Protein AF-A0A0B6YJA0-F1 (afdb_monomer_lite)

Organism: NCBI:txid1028688

Foldseek 3Di:
DDQLQVVLVVVQCVQQDPDPDPAGHAAEDAPVCQVVVVVVQVVSVVVNPDPDDRRHPHYYYPLVVVQVVVCVVPPDPDRDDSVVSVVVVPPCPCLPPQPPADPVCNVVVHSPGPD

Sequence (115 aa):
DDNFLDLLKRIEKFVGGDSQAVEMSPIFCMREQRKCVESCLDHIHYRSHIRSSNKFTKVYTLEDLVVSLIMQSGKTDQKPPERQVRDSLLRNQWDYVSSLGCSFHDEMDCSCCSL

Secondary structure (DSSP, 8-state):
---HHHHHHHHHHHHHTT---SSPPPEEE-TTTHHHHHHHHHHHHHHTT-SSPPS---EEEHHHHHHHHHHHTTS-SSPPPHHHHHHHHH--TTTT-TT-S-HHHHHTT-S----

pLDDT: mean 86.47, std 10.03, range [49.81, 96.44]

Radius of gyration: 17.27 Å; chains: 1; bounding box: 35×41×43 Å

InterPro domains:
  IPR024970 Maelstrom domain [PF13017] (2-113)
  IPR039259 Protein maelstrom [PTHR21358] (3-115)

Structure (mmCIF, N/CA/C/O backbone):
data_AF-A0A0B6YJA0-F1
#
_entry.id   AF-A0A0B6YJA0-F1
#
loop_
_atom_site.group_PDB
_atom_site.id
_atom_site.type_symbol
_atom_site.label_atom_id
_atom_site.label_alt_id
_atom_site.label_comp_id
_atom_site.label_asym_id
_atom_site.label_entity_id
_atom_site.label_seq_id
_atom_site.pdbx_PDB_ins_code
_atom_site.Cartn_x
_atom_site.Cartn_y
_atom_site.Cartn_z
_atom_site.occupancy
_atom_site.B_iso_or_equiv
_atom_site.auth_seq_id
_atom_site.auth_comp_id
_atom_site.auth_asym_id
_atom_site.auth_atom_id
_atom_site.pdbx_PDB_model_num
ATOM 1 N N . ASP A 1 1 ? 11.556 -9.421 -20.257 1.00 49.81 1 ASP A N 1
ATOM 2 C CA . ASP A 1 1 ? 11.059 -8.144 -20.795 1.00 49.81 1 ASP A CA 1
ATOM 3 C C . ASP A 1 1 ? 10.424 -7.353 -19.673 1.00 49.81 1 ASP A C 1
ATOM 5 O O . ASP A 1 1 ? 9.236 -7.498 -19.427 1.00 49.81 1 ASP A O 1
ATOM 9 N N . ASP A 1 2 ? 11.210 -6.540 -18.968 1.00 68.56 2 ASP A N 1
ATOM 10 C CA . ASP A 1 2 ? 10.693 -5.794 -17.819 1.00 68.56 2 ASP A CA 1
ATOM 11 C C . ASP A 1 2 ? 10.616 -4.310 -18.173 1.00 68.56 2 ASP A C 1
ATOM 13 O O . ASP A 1 2 ? 11.565 -3.545 -17.984 1.00 68.56 2 ASP A O 1
ATOM 17 N N . ASN A 1 3 ? 9.481 -3.887 -18.732 1.00 89.50 3 ASN A N 1
ATOM 18 C CA . ASN A 1 3 ? 9.233 -2.479 -19.037 1.00 89.50 3 ASN A CA 1
ATOM 19 C C . ASN A 1 3 ? 8.842 -1.711 -17.760 1.00 89.50 3 ASN A C 1
ATOM 21 O O . ASN A 1 3 ? 7.694 -1.305 -17.577 1.00 89.50 3 ASN A O 1
ATOM 25 N N . PHE A 1 4 ? 9.816 -1.518 -16.864 1.00 91.81 4 PHE A N 1
ATOM 26 C CA . PHE A 1 4 ? 9.645 -0.785 -15.603 1.00 91.81 4 PHE A CA 1
ATOM 27 C C . PHE A 1 4 ? 9.182 0.659 -15.815 1.00 91.81 4 PHE A C 1
ATOM 29 O O . PHE A 1 4 ? 8.468 1.202 -14.977 1.00 91.81 4 PHE A O 1
ATOM 36 N N . LEU A 1 5 ? 9.551 1.276 -16.941 1.00 92.12 5 LEU A N 1
ATOM 37 C CA . LEU A 1 5 ? 9.105 2.620 -17.299 1.00 92.12 5 LEU A CA 1
ATOM 38 C C . LEU A 1 5 ? 7.594 2.668 -17.553 1.00 92.12 5 LEU A C 1
ATOM 40 O O . LEU A 1 5 ? 6.914 3.557 -17.047 1.00 92.12 5 LEU A O 1
ATOM 44 N N . ASP A 1 6 ? 7.068 1.732 -18.342 1.00 93.06 6 ASP A N 1
ATOM 45 C CA . ASP A 1 6 ? 5.631 1.661 -18.607 1.00 93.06 6 ASP A CA 1
ATOM 46 C C . ASP A 1 6 ? 4.851 1.263 -17.349 1.00 93.06 6 ASP A C 1
ATOM 48 O O . ASP A 1 6 ? 3.827 1.872 -17.043 1.00 93.06 6 ASP A O 1
ATOM 52 N N . LEU A 1 7 ? 5.381 0.320 -16.562 1.00 92.94 7 LEU A N 1
ATOM 53 C CA . LEU A 1 7 ? 4.806 -0.042 -15.267 1.00 92.94 7 LEU A CA 1
ATOM 54 C C . LEU A 1 7 ? 4.713 1.174 -14.337 1.00 92.94 7 LEU A C 1
ATOM 56 O O . LEU A 1 7 ? 3.641 1.455 -13.805 1.00 92.94 7 LEU A O 1
ATOM 60 N N . LEU A 1 8 ? 5.802 1.934 -14.192 1.00 91.88 8 LEU A N 1
ATOM 61 C CA . LEU A 1 8 ? 5.830 3.135 -13.361 1.00 91.88 8 LEU A CA 1
ATOM 62 C C . LEU A 1 8 ? 4.783 4.157 -13.818 1.00 91.88 8 LEU A C 1
ATOM 64 O O . LEU A 1 8 ? 4.024 4.651 -12.991 1.00 91.88 8 LEU A O 1
ATOM 68 N N . LYS A 1 9 ? 4.676 4.420 -15.127 1.00 90.75 9 LYS A N 1
ATOM 69 C CA . LYS A 1 9 ? 3.666 5.339 -15.685 1.00 90.75 9 LYS A CA 1
ATOM 70 C C . LYS A 1 9 ? 2.236 4.885 -15.405 1.00 90.75 9 LYS A C 1
ATOM 72 O O . LYS A 1 9 ? 1.372 5.717 -15.136 1.00 90.75 9 LYS A O 1
ATOM 77 N N . ARG A 1 10 ? 1.964 3.578 -15.472 1.00 92.31 10 ARG A N 1
ATOM 78 C CA . ARG A 1 10 ? 0.642 3.022 -15.148 1.00 92.31 10 ARG A CA 1
ATOM 79 C C . ARG A 1 10 ? 0.312 3.198 -13.670 1.00 92.31 10 ARG A C 1
ATOM 81 O O . ARG A 1 10 ? -0.800 3.614 -13.364 1.00 92.31 10 ARG A O 1
ATOM 88 N N . ILE A 1 11 ? 1.274 2.943 -12.780 1.00 91.75 11 ILE A N 1
ATOM 89 C CA . ILE A 1 11 ? 1.109 3.170 -11.337 1.00 91.75 11 ILE A CA 1
ATOM 90 C C . ILE A 1 11 ? 0.892 4.664 -11.063 1.00 91.75 11 ILE A C 1
ATOM 92 O O . ILE A 1 11 ? -0.034 5.019 -10.342 1.00 91.75 11 ILE A O 1
ATOM 96 N N . GLU A 1 12 ? 1.681 5.551 -11.676 1.00 90.31 12 GLU A N 1
ATOM 97 C CA . GLU A 1 12 ? 1.515 7.005 -11.538 1.00 90.31 12 GLU A CA 1
ATOM 98 C C . GLU A 1 12 ? 0.128 7.458 -11.999 1.00 90.31 12 GLU A C 1
ATOM 100 O O . GLU A 1 12 ? -0.535 8.217 -11.298 1.00 90.31 12 GLU A O 1
ATOM 105 N N . LYS A 1 13 ? -0.352 6.953 -13.138 1.00 90.00 13 LYS A N 1
ATOM 106 C CA . LYS A 1 13 ? -1.701 7.254 -13.624 1.00 90.00 13 LYS A CA 1
ATOM 107 C C . LYS A 1 13 ? -2.782 6.742 -12.667 1.00 90.00 13 LYS A C 1
ATOM 109 O O . LYS A 1 13 ? -3.751 7.446 -12.415 1.00 90.00 13 LYS A O 1
ATOM 114 N N . PHE A 1 14 ? -2.620 5.529 -12.142 1.00 90.88 14 PHE A N 1
ATOM 115 C CA . PHE A 1 14 ? -3.585 4.921 -11.227 1.00 90.88 14 PHE A CA 1
ATOM 116 C C . PHE A 1 14 ? -3.672 5.673 -9.892 1.00 90.88 14 PHE A C 1
ATOM 118 O O . PHE A 1 14 ? -4.763 6.008 -9.445 1.00 90.88 14 PHE A O 1
ATOM 125 N N . VAL A 1 15 ? -2.527 5.980 -9.276 1.00 90.00 15 VAL A N 1
ATOM 126 C CA . VAL A 1 15 ? -2.463 6.637 -7.959 1.00 90.00 15 VAL A CA 1
ATOM 127 C C . VAL A 1 15 ? -2.748 8.141 -8.054 1.00 90.00 15 VAL A C 1
ATOM 129 O O . VAL A 1 15 ? -3.347 8.716 -7.145 1.00 90.00 15 VAL A O 1
ATOM 132 N N . GLY A 1 16 ? -2.335 8.790 -9.147 1.00 85.62 16 GLY A N 1
ATOM 133 C CA . GLY A 1 16 ? -2.609 10.208 -9.399 1.00 85.62 16 GLY A CA 1
ATOM 134 C C . GLY A 1 16 ? -4.087 10.500 -9.686 1.00 85.62 16 GLY A C 1
ATOM 135 O O . GLY A 1 16 ? -4.577 11.582 -9.364 1.00 85.62 16 GLY A O 1
ATOM 136 N N . GLY A 1 17 ? -4.816 9.525 -10.242 1.00 77.56 17 GLY A N 1
ATOM 137 C CA . GLY A 1 17 ? -6.201 9.698 -10.680 1.00 77.56 17 GLY A CA 1
ATOM 138 C C . GLY A 1 17 ? -6.345 10.735 -11.804 1.00 77.56 17 GLY A C 1
ATOM 139 O O . GLY A 1 17 ? -5.368 11.136 -12.434 1.00 77.56 17 GLY A O 1
ATOM 140 N N . ASP A 1 18 ? -7.575 11.204 -12.037 1.00 68.12 18 ASP A N 1
ATOM 141 C CA . ASP A 1 18 ? -7.875 12.275 -13.011 1.00 68.12 18 ASP A CA 1
ATOM 142 C C . ASP A 1 18 ? -7.553 13.685 -12.478 1.00 68.12 18 ASP A C 1
ATOM 144 O O . ASP A 1 18 ? -7.747 14.696 -13.158 1.00 68.12 18 ASP A O 1
ATOM 148 N N . SER A 1 19 ? -7.082 13.773 -11.234 1.00 57.09 19 SER A N 1
ATOM 149 C CA . SER A 1 19 ? -6.823 15.043 -10.570 1.00 57.09 19 SER A CA 1
ATOM 150 C C . SER A 1 19 ? -5.509 15.632 -11.077 1.00 57.09 19 SER A C 1
ATOM 152 O O . SER A 1 19 ? -4.461 15.002 -10.978 1.00 57.09 19 SER A O 1
ATOM 154 N N . GLN A 1 20 ? -5.525 16.890 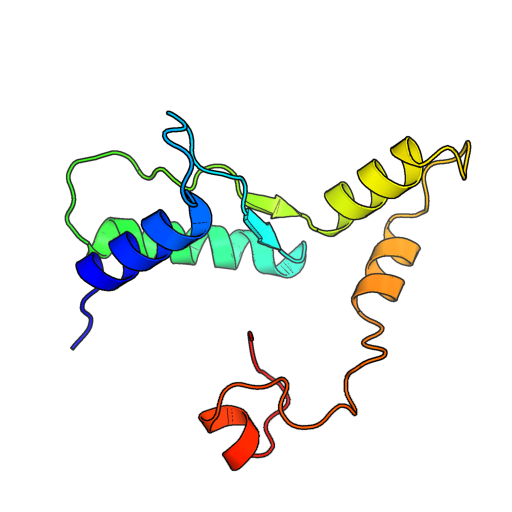-11.528 1.00 56.91 20 GLN A N 1
ATOM 155 C CA . GLN A 1 20 ? -4.313 17.690 -11.792 1.00 56.91 20 GLN A CA 1
ATOM 156 C C . GLN A 1 20 ? -3.553 18.055 -10.496 1.00 56.91 20 GLN A C 1
ATOM 158 O O . GLN A 1 20 ? -2.950 19.123 -10.390 1.00 56.91 20 GLN A O 1
ATOM 163 N N . ALA A 1 21 ? -3.638 17.212 -9.466 1.00 61.09 21 ALA A N 1
ATOM 164 C CA . ALA A 1 21 ? -3.003 17.454 -8.190 1.00 61.09 21 ALA A CA 1
ATOM 165 C C . ALA A 1 21 ? -1.482 17.437 -8.374 1.00 61.09 21 ALA A C 1
ATOM 167 O O . ALA A 1 21 ? -0.914 16.553 -9.011 1.00 61.09 21 ALA A O 1
ATOM 168 N N . VAL A 1 22 ? -0.822 18.438 -7.791 1.00 66.38 22 VAL A N 1
ATOM 169 C CA . VAL A 1 22 ? 0.643 18.570 -7.801 1.00 66.38 22 VAL A CA 1
ATOM 170 C C . VAL A 1 22 ? 1.310 17.419 -7.030 1.00 66.38 22 VAL A C 1
ATOM 172 O O . VAL A 1 22 ? 2.492 17.143 -7.225 1.00 66.38 22 VAL A O 1
ATOM 175 N N . GLU A 1 23 ? 0.555 16.727 -6.173 1.00 79.38 23 GLU A N 1
ATOM 176 C CA . GLU A 1 23 ? 1.042 15.683 -5.281 1.00 79.38 23 GLU A CA 1
ATOM 177 C C . GLU A 1 23 ? 0.290 14.356 -5.474 1.00 79.38 23 GLU A C 1
ATOM 179 O O . GLU A 1 23 ? -0.921 14.340 -5.686 1.00 79.38 23 GLU A O 1
ATOM 184 N N . MET A 1 24 ? 1.026 13.243 -5.376 1.00 86.94 24 MET A N 1
ATOM 185 C CA . MET A 1 24 ? 0.484 11.888 -5.491 1.00 86.94 24 MET A CA 1
ATOM 186 C C . MET A 1 24 ? -0.356 11.509 -4.269 1.00 86.94 24 MET A C 1
ATOM 188 O O . MET A 1 24 ? 0.033 11.782 -3.127 1.00 86.94 24 MET A O 1
ATOM 192 N N . SER A 1 25 ? -1.470 10.812 -4.506 1.00 89.88 25 SER A N 1
ATOM 193 C CA . SER A 1 25 ? -2.279 10.226 -3.434 1.00 89.88 25 SER A CA 1
ATOM 194 C C . SER A 1 25 ? -1.462 9.217 -2.610 1.00 89.88 25 SER A C 1
ATOM 196 O O . SER A 1 25 ? -0.603 8.520 -3.161 1.00 89.88 25 SER A O 1
ATOM 198 N N . PRO A 1 26 ? -1.709 9.107 -1.293 1.00 92.62 26 PRO A N 1
ATOM 199 C CA . PRO A 1 26 ? -1.023 8.132 -0.456 1.00 92.62 26 PRO A CA 1
ATOM 200 C C . PRO A 1 26 ? -1.437 6.695 -0.785 1.00 92.62 26 PRO A C 1
ATOM 202 O O . PRO A 1 26 ? -2.591 6.423 -1.115 1.00 92.62 26 PRO A O 1
ATOM 205 N N . ILE A 1 27 ? -0.491 5.770 -0.631 1.00 94.88 27 ILE A N 1
ATOM 206 C CA . ILE A 1 27 ? -0.715 4.327 -0.750 1.00 94.88 27 ILE A CA 1
ATOM 207 C C . ILE A 1 27 ? -0.879 3.754 0.657 1.00 94.88 27 ILE A C 1
ATOM 209 O O . ILE A 1 27 ? -0.084 4.055 1.549 1.00 94.88 27 ILE A O 1
ATOM 213 N N . PHE A 1 28 ? -1.892 2.913 0.855 1.00 95.50 28 PHE A N 1
ATOM 214 C CA . PHE A 1 28 ? -2.128 2.214 2.116 1.00 95.50 28 PHE A CA 1
ATOM 215 C C . PHE A 1 28 ? -1.936 0.713 1.928 1.00 95.50 28 PHE A C 1
ATOM 217 O O . PHE A 1 28 ? -2.414 0.142 0.951 1.00 95.50 28 PHE A O 1
ATOM 224 N N . CYS A 1 29 ? -1.255 0.071 2.869 1.00 95.31 29 CYS A N 1
ATOM 225 C CA . CYS A 1 29 ? -1.063 -1.378 2.883 1.00 95.31 29 CYS A CA 1
ATOM 226 C C . CYS A 1 29 ? -1.054 -1.911 4.317 1.00 95.31 29 CYS A C 1
ATOM 228 O O . CYS A 1 29 ? -0.978 -1.137 5.273 1.00 95.31 29 CYS A O 1
ATOM 230 N N . MET A 1 30 ? -1.081 -3.234 4.481 1.00 94.25 30 MET A N 1
ATOM 231 C CA . MET A 1 30 ? -0.912 -3.848 5.800 1.00 94.25 30 MET A CA 1
ATOM 232 C C . MET A 1 30 ? 0.445 -3.476 6.402 1.00 94.25 30 MET A C 1
ATOM 234 O O . MET A 1 30 ? 1.447 -3.336 5.684 1.00 94.25 30 MET A O 1
ATOM 238 N N . ARG A 1 31 ? 0.501 -3.3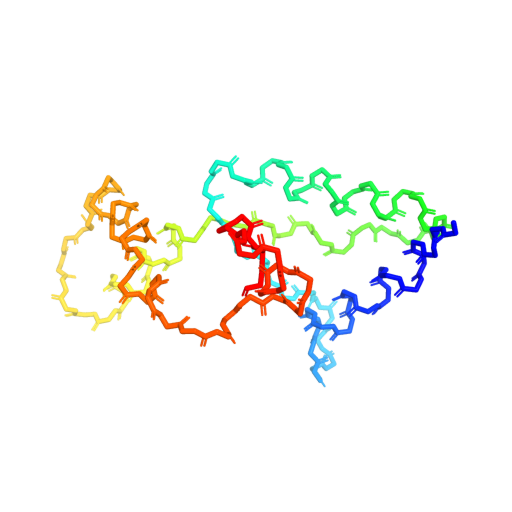38 7.729 1.00 93.81 31 ARG A N 1
ATOM 239 C CA . ARG A 1 31 ? 1.713 -2.915 8.441 1.00 93.81 31 ARG A CA 1
ATOM 240 C C . ARG A 1 31 ? 2.925 -3.801 8.143 1.00 93.81 31 ARG A C 1
ATOM 242 O O . ARG A 1 31 ? 4.029 -3.281 7.989 1.00 93.81 31 ARG A O 1
ATOM 249 N N . GLU A 1 32 ? 2.736 -5.113 8.015 1.00 93.44 32 GLU A N 1
ATOM 250 C CA . GLU A 1 32 ? 3.810 -6.081 7.725 1.00 93.44 32 GLU A CA 1
ATOM 251 C C . GLU A 1 32 ? 4.401 -5.883 6.329 1.00 93.44 32 GLU A C 1
ATOM 253 O O . GLU A 1 32 ? 5.584 -6.131 6.105 1.00 93.44 32 GLU A O 1
ATOM 258 N N . GLN A 1 33 ? 3.569 -5.440 5.388 1.00 94.31 33 GLN A N 1
ATOM 259 C CA . GLN A 1 33 ? 3.921 -5.320 3.978 1.00 94.31 33 GLN A CA 1
ATOM 260 C C . GLN A 1 33 ? 4.534 -3.961 3.649 1.00 94.31 33 GLN A C 1
ATOM 262 O O . GLN A 1 33 ? 5.193 -3.838 2.621 1.00 94.31 33 GLN A O 1
ATOM 267 N N . ARG A 1 34 ? 4.386 -2.958 4.522 1.00 95.75 34 ARG A N 1
ATOM 268 C CA . ARG A 1 34 ? 4.811 -1.575 4.269 1.00 95.75 34 ARG A CA 1
ATOM 269 C C . ARG A 1 34 ? 6.227 -1.451 3.717 1.00 95.75 34 ARG A C 1
ATOM 271 O O . ARG A 1 34 ? 6.413 -0.868 2.657 1.00 95.75 34 ARG A O 1
ATOM 278 N N . LYS A 1 35 ? 7.216 -2.040 4.396 1.00 95.81 35 LYS A N 1
ATOM 279 C CA . LYS A 1 35 ? 8.621 -1.967 3.957 1.00 95.81 35 LYS A CA 1
ATOM 280 C C . LYS A 1 35 ? 8.848 -2.651 2.610 1.00 95.81 35 LYS A C 1
ATOM 282 O O . LYS A 1 35 ? 9.683 -2.203 1.829 1.00 95.81 35 LYS A O 1
ATOM 287 N N . CYS A 1 36 ? 8.125 -3.743 2.357 1.00 95.81 36 CYS A N 1
ATOM 288 C CA . CYS A 1 36 ? 8.181 -4.459 1.087 1.00 95.81 36 CYS A CA 1
ATOM 289 C C . CYS A 1 36 ? 7.617 -3.580 -0.034 1.00 95.81 36 CYS A C 1
ATOM 291 O O . CYS A 1 36 ? 8.295 -3.366 -1.031 1.00 95.81 36 CYS A O 1
ATOM 293 N N . VAL A 1 37 ? 6.440 -2.984 0.176 1.00 95.75 37 VAL A N 1
ATOM 294 C CA . VAL A 1 37 ? 5.795 -2.070 -0.779 1.00 95.75 37 VAL A CA 1
ATOM 295 C C . VAL A 1 37 ? 6.678 -0.856 -1.075 1.00 95.75 37 VAL A C 1
ATOM 297 O O . VAL A 1 37 ? 6.912 -0.559 -2.243 1.00 95.75 37 VAL A O 1
ATOM 300 N N . GLU A 1 38 ? 7.224 -0.199 -0.046 1.00 95.56 38 GLU A N 1
ATOM 301 C CA . GLU A 1 38 ? 8.182 0.909 -0.198 1.00 95.56 38 GLU A CA 1
ATOM 302 C C . GLU A 1 38 ? 9.383 0.476 -1.060 1.00 95.56 38 GLU A C 1
ATOM 304 O O . GLU A 1 38 ? 9.693 1.110 -2.068 1.00 95.56 38 GLU A O 1
ATOM 309 N N . SER A 1 39 ? 9.986 -0.674 -0.739 1.00 95.44 39 SER A N 1
ATOM 310 C CA . SER A 1 39 ? 11.132 -1.211 -1.485 1.00 95.44 39 SER A CA 1
ATOM 311 C C . SER A 1 39 ? 10.784 -1.571 -2.934 1.00 95.44 39 SER A C 1
ATOM 313 O O . SER A 1 39 ? 11.595 -1.358 -3.833 1.00 95.44 39 SER A O 1
ATOM 315 N N . CYS A 1 40 ? 9.589 -2.109 -3.189 1.00 94.69 40 CYS A N 1
ATOM 316 C CA . CYS A 1 40 ? 9.117 -2.423 -4.536 1.00 94.69 40 CYS A CA 1
ATOM 317 C C . CYS A 1 40 ? 8.937 -1.155 -5.377 1.00 94.69 40 CYS A C 1
ATOM 319 O O . CYS A 1 40 ? 9.357 -1.127 -6.534 1.00 94.69 40 CYS A O 1
ATOM 321 N N . LEU A 1 41 ? 8.354 -0.099 -4.806 1.00 94.38 41 LEU A N 1
ATOM 322 C CA . LEU A 1 41 ? 8.164 1.183 -5.488 1.00 94.38 41 LEU A CA 1
ATOM 323 C C . LEU A 1 41 ? 9.508 1.848 -5.804 1.00 94.38 41 LEU A C 1
ATOM 325 O O . LEU A 1 41 ? 9.712 2.305 -6.931 1.00 94.38 41 LEU A O 1
ATOM 329 N N . ASP A 1 42 ? 10.444 1.828 -4.854 1.00 94.44 42 ASP A N 1
ATOM 330 C CA . ASP A 1 42 ? 11.811 2.307 -5.067 1.00 94.44 42 ASP A CA 1
ATOM 331 C C . ASP A 1 42 ? 12.539 1.493 -6.140 1.00 94.44 42 ASP A C 1
ATOM 333 O O . ASP A 1 42 ? 13.217 2.059 -6.998 1.00 94.44 42 ASP A O 1
ATOM 337 N N . HIS A 1 43 ? 12.368 0.169 -6.149 1.00 94.12 43 HIS A N 1
ATOM 338 C CA . HIS A 1 43 ? 12.970 -0.693 -7.159 1.00 94.12 43 HIS A CA 1
ATOM 339 C C . HIS A 1 43 ? 12.436 -0.389 -8.564 1.00 94.12 43 HIS A C 1
ATOM 341 O O . HIS A 1 43 ? 13.223 -0.244 -9.502 1.00 94.12 43 HIS A O 1
ATOM 347 N N . ILE A 1 44 ? 11.114 -0.253 -8.717 1.00 93.81 44 ILE A N 1
ATOM 348 C CA . ILE A 1 44 ? 10.482 0.096 -9.998 1.00 93.81 44 ILE A CA 1
ATOM 349 C C . ILE A 1 44 ? 10.978 1.466 -10.472 1.00 93.81 44 ILE A C 1
ATOM 351 O O . ILE A 1 44 ? 11.358 1.611 -11.636 1.00 93.81 44 ILE A O 1
ATOM 355 N N . HIS A 1 45 ? 11.031 2.457 -9.577 1.00 93.38 45 HIS A N 1
ATOM 356 C CA . HIS A 1 45 ? 11.555 3.786 -9.891 1.00 93.38 45 HIS A CA 1
ATOM 357 C C . HIS A 1 45 ? 13.020 3.727 -10.337 1.00 93.38 45 HIS A C 1
ATOM 359 O O . HIS A 1 45 ? 13.343 4.191 -11.432 1.00 93.38 45 HIS A O 1
ATOM 365 N N . TYR A 1 46 ? 13.888 3.067 -9.572 1.00 93.38 46 TYR A N 1
ATOM 366 C CA . TYR A 1 46 ? 15.306 2.915 -9.898 1.00 93.38 46 TYR A CA 1
ATOM 367 C C . TYR A 1 46 ? 15.524 2.250 -11.267 1.00 93.38 46 TYR A C 1
ATOM 369 O O . TYR A 1 46 ? 16.321 2.724 -12.081 1.00 93.38 46 TYR A O 1
ATOM 377 N N . ARG A 1 47 ? 14.777 1.178 -11.560 1.00 94.56 47 ARG A N 1
ATOM 378 C CA . ARG A 1 47 ? 14.865 0.425 -12.824 1.00 94.56 47 ARG A CA 1
ATOM 379 C C . ARG A 1 47 ? 14.232 1.145 -14.016 1.00 94.56 47 ARG A C 1
ATOM 381 O O . ARG A 1 47 ? 14.530 0.801 -15.155 1.00 94.56 47 ARG A O 1
ATOM 388 N N . SER A 1 48 ? 13.388 2.149 -13.781 1.00 90.69 48 SER A N 1
ATOM 389 C CA . SER A 1 48 ? 12.784 2.962 -14.845 1.00 90.69 48 SER A CA 1
ATOM 390 C C . SER A 1 48 ? 13.757 3.967 -15.483 1.00 90.69 48 SER A C 1
ATOM 392 O O . SER A 1 48 ? 13.445 4.532 -16.531 1.00 90.69 48 SER A O 1
ATOM 394 N N . HIS A 1 49 ? 14.928 4.195 -14.869 1.00 89.25 49 HIS A N 1
ATOM 395 C CA . HIS A 1 49 ? 15.965 5.132 -15.326 1.00 89.25 49 HIS A CA 1
ATOM 396 C C . HIS A 1 49 ? 15.483 6.582 -15.548 1.00 89.25 49 HIS A C 1
ATOM 398 O O . HIS A 1 49 ? 16.090 7.341 -16.310 1.00 89.25 49 HIS A O 1
ATOM 404 N N . ILE A 1 50 ? 14.409 7.001 -14.872 1.00 88.75 50 ILE A N 1
ATOM 405 C CA . ILE A 1 50 ? 13.920 8.383 -14.926 1.00 88.75 50 ILE A CA 1
ATOM 406 C C . ILE A 1 50 ? 14.743 9.259 -13.972 1.00 88.75 50 ILE A C 1
ATOM 408 O O . ILE A 1 50 ? 15.099 8.855 -12.871 1.00 88.75 50 ILE A O 1
ATOM 412 N N . ARG A 1 51 ? 15.042 10.493 -14.394 1.00 85.38 51 ARG A N 1
ATOM 413 C CA . ARG A 1 51 ? 15.825 11.462 -13.603 1.00 85.38 51 ARG A CA 1
ATOM 414 C C . ARG A 1 51 ? 15.032 12.175 -12.503 1.00 85.38 51 ARG A C 1
ATOM 416 O O . ARG A 1 51 ? 15.632 12.842 -11.669 1.00 85.38 51 ARG A O 1
ATOM 423 N N . SER A 1 52 ? 13.704 12.106 -12.533 1.00 86.06 52 SER A N 1
ATOM 424 C CA . SER A 1 52 ? 12.845 12.727 -11.525 1.00 86.06 52 SER A CA 1
ATOM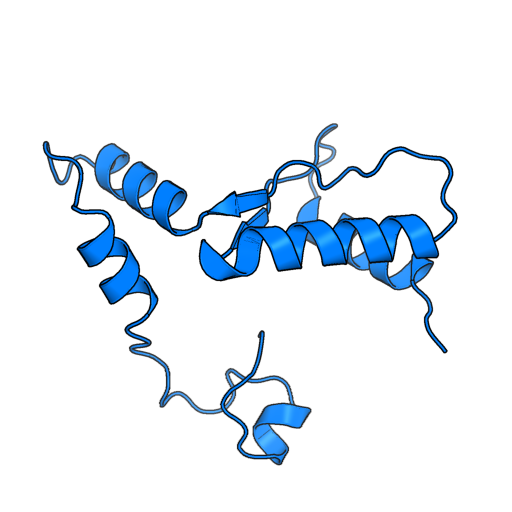 425 C C . SER A 1 52 ? 12.896 11.944 -10.220 1.00 86.06 52 SER A C 1
ATOM 427 O O . SER A 1 52 ? 13.019 10.722 -10.241 1.00 86.06 52 SER A O 1
ATOM 429 N N . SER A 1 53 ? 12.724 12.632 -9.094 1.00 87.06 53 SER A N 1
ATOM 430 C CA . SER A 1 53 ? 12.584 11.990 -7.785 1.00 87.06 53 SER A CA 1
ATOM 431 C C . SER A 1 53 ? 11.411 11.004 -7.756 1.00 87.06 53 SER A C 1
ATOM 433 O O . SER A 1 53 ? 10.422 11.190 -8.472 1.00 87.06 53 SER A O 1
ATOM 435 N N . ASN A 1 54 ? 11.513 9.971 -6.914 1.00 86.44 54 ASN A N 1
ATOM 436 C CA . ASN A 1 54 ? 10.401 9.058 -6.665 1.00 86.44 54 ASN A CA 1
ATOM 437 C C . ASN A 1 54 ? 9.236 9.838 -6.034 1.00 86.44 54 ASN A C 1
ATOM 439 O O . ASN A 1 54 ? 9.414 10.517 -5.022 1.00 86.44 54 ASN A O 1
ATOM 443 N N . LYS A 1 55 ? 8.054 9.765 -6.652 1.00 88.00 55 LYS A N 1
ATOM 444 C CA . LYS A 1 55 ? 6.853 10.471 -6.190 1.00 88.00 55 LYS A CA 1
ATOM 445 C C . LYS A 1 55 ? 6.056 9.677 -5.150 1.00 88.00 55 LYS A C 1
ATOM 447 O O . LYS A 1 55 ? 5.191 10.245 -4.492 1.00 88.00 55 LYS A O 1
ATOM 452 N N . PHE A 1 56 ? 6.340 8.386 -4.980 1.00 88.94 56 PHE A N 1
ATOM 453 C CA . PHE A 1 56 ? 5.617 7.491 -4.074 1.00 88.94 56 PHE A CA 1
ATOM 454 C C . PHE A 1 56 ? 6.243 7.446 -2.675 1.00 88.94 56 PHE A C 1
ATOM 456 O O . PHE A 1 56 ? 6.595 6.389 -2.167 1.00 88.94 56 PHE A O 1
ATOM 463 N N . THR A 1 57 ? 6.400 8.605 -2.036 1.00 86.62 57 THR A N 1
ATOM 464 C CA . THR A 1 57 ? 7.026 8.707 -0.703 1.00 86.62 57 THR A CA 1
ATOM 465 C C . THR A 1 57 ? 6.048 8.475 0.450 1.00 86.62 57 THR A C 1
ATOM 467 O O . THR A 1 57 ? 6.459 8.307 1.597 1.00 86.62 57 THR A O 1
ATOM 470 N N . LYS A 1 58 ? 4.742 8.473 0.162 1.00 92.44 58 LYS A N 1
ATOM 471 C CA . LYS A 1 58 ? 3.667 8.350 1.152 1.00 92.44 58 LYS A CA 1
ATOM 472 C C . LYS A 1 58 ? 3.069 6.946 1.137 1.00 92.44 58 LYS A C 1
ATOM 474 O O . LYS A 1 58 ? 2.011 6.729 0.547 1.00 92.44 58 LYS A O 1
ATOM 479 N N . VAL A 1 59 ? 3.747 6.011 1.801 1.00 95.44 59 VAL A N 1
ATOM 480 C CA . VAL A 1 59 ? 3.204 4.680 2.107 1.00 95.44 59 VAL A CA 1
ATOM 481 C C . VAL A 1 59 ? 2.819 4.632 3.586 1.00 95.44 59 VAL A C 1
ATOM 483 O O . VAL A 1 59 ? 3.659 4.781 4.476 1.00 95.44 59 VAL A O 1
ATOM 486 N N . TYR A 1 60 ? 1.530 4.453 3.853 1.00 96.44 60 TYR A N 1
ATOM 487 C CA . TYR A 1 60 ? 0.951 4.421 5.194 1.00 96.44 60 TYR A CA 1
ATOM 488 C C . TYR A 1 60 ? 0.332 3.059 5.502 1.00 96.44 60 TYR A C 1
ATOM 490 O O . TYR A 1 60 ? 0.144 2.222 4.620 1.00 96.44 60 TYR A O 1
ATOM 498 N N . THR A 1 61 ? 0.034 2.825 6.780 1.00 96.31 61 THR A N 1
ATOM 499 C CA . THR A 1 61 ? -0.573 1.564 7.207 1.00 96.31 61 THR A CA 1
ATOM 500 C C . THR A 1 61 ? -2.095 1.647 7.136 1.00 96.31 61 THR A C 1
ATOM 502 O O . THR A 1 61 ? -2.693 2.681 7.453 1.00 96.31 61 THR A O 1
ATOM 505 N N . LEU A 1 62 ? -2.726 0.564 6.694 1.00 95.00 62 LEU A N 1
ATOM 506 C CA . LEU A 1 62 ? -4.177 0.462 6.596 1.00 95.00 62 LEU A CA 1
ATOM 507 C C . LEU A 1 62 ? -4.823 0.486 7.987 1.00 95.00 62 LEU A C 1
ATOM 509 O O . LEU A 1 62 ? -5.893 1.060 8.170 1.00 95.00 62 LEU A O 1
ATOM 513 N N . GLU A 1 63 ? -4.143 -0.073 8.985 1.00 95.00 63 GLU A N 1
ATOM 514 C CA . GLU A 1 63 ? -4.552 -0.065 10.385 1.00 95.00 63 GLU A CA 1
ATOM 515 C C . GLU A 1 63 ? -4.730 1.368 10.902 1.00 95.00 63 GLU A C 1
ATOM 517 O O . GLU A 1 63 ? -5.769 1.688 11.483 1.00 95.00 63 GLU A O 1
ATOM 522 N N . ASP A 1 64 ? -3.757 2.251 10.650 1.00 94.44 64 ASP A N 1
ATOM 523 C CA . ASP A 1 64 ? -3.827 3.649 11.088 1.00 94.44 64 ASP A CA 1
ATOM 524 C C . ASP A 1 64 ? -4.963 4.405 10.380 1.00 94.44 64 ASP A C 1
ATOM 526 O O . ASP A 1 64 ? -5.645 5.227 11.003 1.00 94.44 64 ASP A O 1
ATOM 530 N N . LEU A 1 65 ? -5.210 4.102 9.098 1.00 94.94 65 LEU A N 1
ATOM 531 C CA . LEU A 1 65 ? -6.334 4.663 8.347 1.00 94.94 65 LEU A CA 1
ATOM 532 C C . LEU A 1 65 ? -7.671 4.235 8.959 1.00 94.94 65 LEU A C 1
ATOM 534 O O . LEU A 1 65 ? -8.516 5.083 9.239 1.00 94.94 65 LEU A O 1
ATOM 538 N N . VAL A 1 66 ? -7.857 2.940 9.218 1.00 93.88 66 VAL A N 1
ATOM 539 C CA . VAL A 1 66 ? -9.094 2.409 9.807 1.00 93.88 66 VAL A CA 1
ATOM 540 C C . VAL A 1 66 ? -9.340 3.004 11.189 1.00 93.88 66 VAL A C 1
ATOM 542 O O . VAL A 1 66 ? -10.450 3.448 11.472 1.00 93.88 66 VAL A O 1
ATOM 545 N N . VAL A 1 67 ? -8.311 3.078 12.036 1.00 93.88 67 VAL A N 1
ATOM 546 C CA . VAL A 1 67 ? -8.414 3.731 13.349 1.00 93.88 67 VAL A CA 1
ATOM 547 C C . VAL A 1 67 ? -8.851 5.187 13.192 1.00 93.88 67 VAL A C 1
ATOM 549 O O . VAL A 1 67 ? -9.764 5.625 13.889 1.00 93.88 67 VAL A O 1
ATOM 552 N N . SER A 1 68 ? -8.243 5.925 12.261 1.00 93.12 68 SER A N 1
ATOM 553 C CA . SER A 1 68 ? -8.573 7.333 12.016 1.00 93.12 68 SER A CA 1
ATOM 554 C C . SER A 1 68 ? -10.020 7.506 11.549 1.00 93.12 68 SER A C 1
ATOM 556 O O . SER A 1 68 ? -10.729 8.357 12.079 1.00 93.12 68 SER A O 1
ATOM 558 N N . LEU A 1 69 ? -10.488 6.663 10.625 1.00 94.12 69 LEU A N 1
ATOM 559 C CA . LEU A 1 69 ? -11.867 6.681 10.131 1.00 94.12 69 LEU A CA 1
ATOM 560 C C . LEU A 1 69 ? -12.877 6.320 11.226 1.00 94.12 69 LEU A C 1
ATOM 562 O O . LEU A 1 69 ? -13.914 6.970 11.347 1.00 94.12 69 LEU A O 1
ATOM 566 N N . ILE A 1 70 ? -12.573 5.321 12.060 1.00 92.88 70 ILE A N 1
ATOM 567 C CA . ILE A 1 70 ? -13.421 4.940 13.197 1.00 92.88 70 ILE A CA 1
ATOM 568 C C . ILE A 1 70 ? -13.537 6.106 14.182 1.00 92.88 70 ILE A C 1
ATOM 570 O O . ILE A 1 70 ? -14.652 6.464 14.565 1.00 92.88 70 ILE A O 1
ATOM 574 N N . MET A 1 71 ? -12.416 6.734 14.543 1.00 93.25 71 MET A N 1
ATOM 575 C CA . MET A 1 71 ? -12.405 7.888 15.446 1.00 93.25 71 MET A CA 1
ATOM 576 C C . MET A 1 71 ? -13.157 9.088 14.855 1.00 93.25 71 MET A C 1
ATOM 578 O O . MET A 1 71 ? -13.904 9.755 15.563 1.00 93.25 71 MET A O 1
ATOM 582 N N . GLN A 1 72 ? -13.016 9.345 13.551 1.00 94.19 72 GLN A N 1
ATOM 583 C CA . GLN A 1 72 ? -13.724 10.432 12.864 1.00 94.19 72 GLN A CA 1
ATOM 584 C C . GLN A 1 72 ? -15.220 10.163 12.671 1.00 94.19 72 GLN A C 1
ATOM 586 O O . GLN A 1 72 ? -15.992 11.105 12.521 1.00 94.19 72 GLN A O 1
ATOM 591 N N . SER A 1 73 ? -15.653 8.900 12.695 1.00 93.00 73 SER A N 1
ATOM 592 C CA . SER A 1 73 ? -17.064 8.546 12.508 1.00 93.00 73 SER A CA 1
ATOM 593 C C . SER A 1 73 ? -17.983 9.009 13.647 1.00 93.00 73 SER A C 1
ATOM 595 O O . SER A 1 73 ? -19.202 8.964 13.489 1.00 93.00 73 SER A O 1
ATOM 597 N N . GLY A 1 74 ? -17.423 9.396 14.801 1.00 88.31 74 GLY A N 1
ATOM 598 C CA . GLY A 1 74 ? -18.182 9.792 15.992 1.00 88.31 74 GLY A CA 1
ATOM 599 C C . GLY A 1 74 ? -18.909 8.637 16.692 1.00 88.31 74 GLY A C 1
ATOM 600 O O . GLY A 1 74 ? -19.721 8.874 17.579 1.00 88.31 74 GLY A O 1
ATOM 601 N N . LYS A 1 75 ? -18.650 7.383 16.296 1.00 87.12 75 LYS A N 1
ATOM 602 C CA . LYS A 1 75 ? -19.285 6.186 16.882 1.00 87.12 75 LYS A CA 1
ATOM 603 C C . LYS A 1 75 ? -18.591 5.668 18.141 1.00 87.12 75 LYS A C 1
ATOM 605 O O . LYS A 1 75 ? -19.124 4.783 18.803 1.00 87.12 75 LYS A O 1
ATOM 610 N N . THR A 1 76 ? -17.391 6.156 18.433 1.00 88.12 76 THR A N 1
ATOM 611 C CA . THR A 1 76 ? -16.607 5.765 19.605 1.00 88.12 76 THR A CA 1
ATOM 612 C C . THR A 1 76 ? -15.826 6.960 20.124 1.00 88.12 76 THR A C 1
ATOM 614 O O . THR A 1 76 ? -15.220 7.692 19.344 1.00 88.12 76 THR A O 1
ATOM 617 N N . ASP A 1 77 ? -15.797 7.111 21.444 1.00 87.75 77 ASP A N 1
ATOM 618 C CA . ASP A 1 77 ? -14.969 8.109 22.129 1.00 87.75 77 ASP A CA 1
ATOM 619 C C . ASP A 1 77 ? -13.573 7.563 22.468 1.00 87.75 77 ASP A C 1
ATOM 621 O O . ASP A 1 77 ? -12.689 8.295 22.913 1.00 87.75 77 ASP A O 1
ATOM 625 N N . GLN A 1 78 ? -13.357 6.257 22.272 1.00 90.62 78 GLN A N 1
ATOM 626 C CA . GLN A 1 78 ? -12.112 5.576 22.610 1.00 90.62 78 GLN A CA 1
ATOM 627 C C . GLN A 1 78 ? -11.427 5.009 21.371 1.00 90.62 78 GLN A C 1
ATOM 629 O O . GLN A 1 78 ? -12.064 4.402 20.503 1.00 90.62 78 GLN A O 1
ATOM 634 N N . LYS A 1 79 ? -10.097 5.165 21.334 1.00 91.94 79 LYS A N 1
ATOM 635 C CA . LYS A 1 79 ? -9.245 4.588 20.293 1.00 91.94 79 LYS A CA 1
ATOM 636 C C . LYS A 1 79 ? -9.355 3.059 20.335 1.00 91.94 79 LYS A C 1
ATOM 638 O O . LYS A 1 79 ? -9.016 2.476 21.368 1.00 91.94 79 LYS A O 1
ATOM 643 N N . PRO A 1 80 ? -9.773 2.399 19.240 1.00 91.06 80 PRO A N 1
ATOM 644 C CA . PRO A 1 80 ? -9.838 0.947 19.213 1.00 91.06 80 PRO A CA 1
ATOM 645 C C . PRO A 1 80 ? -8.433 0.342 19.391 1.00 91.06 80 PRO A C 1
ATOM 647 O O . PRO A 1 80 ? -7.457 0.885 18.856 1.00 91.06 80 PRO A O 1
ATOM 650 N N . PRO A 1 81 ? -8.302 -0.783 20.119 1.00 91.88 81 PRO A N 1
ATOM 651 C CA . PRO A 1 81 ? -7.037 -1.491 20.239 1.00 91.88 81 PRO A CA 1
ATOM 652 C C . PRO A 1 81 ? -6.510 -1.904 18.864 1.00 91.88 81 PRO A C 1
ATOM 654 O O . PRO A 1 81 ? -7.232 -2.495 18.061 1.00 91.88 81 PRO A O 1
ATOM 657 N N . GLU A 1 82 ? -5.226 -1.659 18.613 1.00 87.81 82 GLU A N 1
ATOM 658 C CA . GLU A 1 82 ? -4.603 -1.949 17.316 1.00 87.81 82 GLU A CA 1
ATOM 659 C C . GLU A 1 82 ? -4.749 -3.425 16.917 1.00 87.81 82 GLU A C 1
ATOM 661 O O . GLU A 1 82 ? -5.082 -3.739 15.777 1.00 87.81 82 GLU A O 1
ATOM 666 N N . ARG A 1 83 ? -4.595 -4.338 17.884 1.00 89.62 83 ARG A N 1
ATOM 667 C CA . ARG A 1 83 ? -4.793 -5.775 17.670 1.00 89.62 83 ARG A CA 1
ATOM 668 C C . ARG A 1 83 ? -6.192 -6.093 17.141 1.00 89.62 83 ARG A C 1
ATOM 670 O O . ARG A 1 83 ? -6.319 -6.903 16.237 1.00 89.62 83 ARG A O 1
ATOM 677 N N . GLN A 1 84 ? -7.228 -5.440 17.665 1.00 90.88 84 GLN A N 1
ATOM 678 C CA . GLN A 1 84 ? -8.603 -5.671 17.225 1.00 90.88 84 GLN A CA 1
ATOM 679 C C . GLN A 1 84 ? -8.822 -5.182 15.790 1.00 90.88 84 GLN A C 1
ATOM 681 O O . GLN A 1 84 ? -9.501 -5.851 15.013 1.00 90.88 84 GLN A O 1
ATOM 686 N N . VAL A 1 85 ? -8.239 -4.035 15.433 1.00 91.94 85 VAL A N 1
ATOM 687 C CA . VAL A 1 85 ? -8.291 -3.499 14.064 1.00 91.94 85 VAL A CA 1
ATOM 688 C C . VAL A 1 85 ? -7.603 -4.465 13.106 1.00 91.94 85 VAL A C 1
ATOM 690 O O . VAL A 1 85 ? -8.198 -4.867 12.110 1.00 91.94 85 VAL A O 1
ATOM 693 N N . ARG A 1 86 ? -6.391 -4.907 13.448 1.00 90.94 86 ARG A N 1
ATOM 694 C CA . ARG A 1 86 ? -5.629 -5.871 12.655 1.00 90.94 86 ARG A CA 1
ATOM 695 C C . ARG A 1 86 ? -6.364 -7.200 12.494 1.00 90.94 86 ARG A C 1
ATOM 697 O O . ARG A 1 86 ? -6.504 -7.680 11.376 1.00 90.94 86 ARG A O 1
ATOM 704 N N . ASP A 1 87 ? -6.861 -7.775 13.586 1.00 90.06 87 ASP A N 1
ATOM 705 C CA . ASP A 1 87 ? -7.614 -9.031 13.548 1.00 90.06 87 ASP A CA 1
ATOM 706 C C . ASP A 1 87 ? -8.871 -8.886 12.675 1.00 90.06 87 ASP A C 1
ATOM 708 O O . ASP A 1 87 ? -9.260 -9.829 11.996 1.00 90.06 87 ASP A O 1
ATOM 712 N N . SER A 1 88 ? -9.495 -7.703 12.657 1.00 88.81 88 SER A N 1
ATOM 713 C CA . SER A 1 88 ? -10.657 -7.424 11.805 1.00 88.81 88 SER A CA 1
ATOM 714 C C . SER A 1 88 ? -10.285 -7.291 10.328 1.00 88.81 88 SER A C 1
ATOM 716 O O . SER A 1 88 ? -11.019 -7.796 9.488 1.00 88.81 88 SER A O 1
ATOM 718 N N . LEU A 1 89 ? -9.150 -6.660 10.013 1.00 89.19 89 LEU A N 1
ATOM 719 C CA . LEU A 1 89 ? -8.626 -6.544 8.646 1.00 89.19 89 LEU A CA 1
ATOM 720 C C . LEU A 1 89 ? -8.185 -7.894 8.068 1.00 89.19 89 LEU A C 1
ATOM 722 O O . LEU A 1 89 ? -8.341 -8.128 6.878 1.00 89.19 89 LEU A O 1
ATOM 726 N N . LEU A 1 90 ? -7.657 -8.785 8.910 1.00 85.62 90 LEU A N 1
ATOM 727 C CA . LEU A 1 90 ? -7.250 -10.134 8.511 1.00 85.62 90 LEU A CA 1
ATOM 728 C C . LEU A 1 90 ? -8.424 -11.118 8.425 1.00 85.62 90 LEU A C 1
ATOM 730 O O . LEU A 1 90 ? -8.291 -12.180 7.822 1.00 85.62 90 LEU A O 1
ATOM 734 N N . ARG A 1 91 ? -9.571 -10.799 9.035 1.00 80.56 91 ARG A N 1
ATOM 735 C CA . ARG A 1 91 ? -10.797 -11.590 8.891 1.00 80.56 91 ARG A CA 1
ATOM 736 C C . ARG A 1 91 ? -11.411 -11.294 7.536 1.00 80.56 91 ARG A C 1
ATOM 738 O O . ARG A 1 91 ? -12.237 -10.393 7.394 1.00 80.56 91 ARG A O 1
ATOM 745 N N . ASN A 1 92 ? -11.027 -12.085 6.551 1.00 66.25 92 ASN A N 1
ATOM 746 C CA . ASN A 1 92 ? -11.510 -11.904 5.204 1.00 66.25 92 ASN A CA 1
ATOM 747 C C . ASN A 1 92 ? -12.901 -12.551 5.070 1.00 66.25 92 ASN A C 1
ATOM 749 O O . ASN A 1 92 ? -13.068 -13.735 4.795 1.00 66.25 92 ASN A O 1
ATOM 753 N N . GLN A 1 93 ? -13.944 -11.757 5.333 1.00 66.88 93 GLN A N 1
ATOM 754 C CA . GLN A 1 93 ? -15.347 -12.197 5.238 1.00 66.88 93 GLN A CA 1
ATOM 755 C C . GLN A 1 93 ? -15.765 -12.552 3.800 1.00 66.88 93 GLN A C 1
ATOM 757 O O . GLN A 1 93 ? -16.867 -13.054 3.586 1.00 66.88 93 GLN A O 1
ATOM 762 N N . TRP A 1 94 ? -14.881 -12.300 2.834 1.00 69.50 94 TRP A N 1
ATOM 763 C CA . TRP A 1 94 ? -15.112 -12.446 1.405 1.00 69.50 94 TRP A CA 1
ATOM 764 C C . TRP A 1 94 ? -14.224 -13.518 0.754 1.00 69.50 94 TRP A C 1
ATOM 766 O O . TRP A 1 94 ? -14.305 -13.679 -0.457 1.00 69.50 94 TRP A O 1
ATOM 776 N N . ASP A 1 95 ? -13.444 -14.290 1.527 1.00 65.94 95 ASP A N 1
ATOM 777 C CA . ASP A 1 95 ? -12.553 -15.355 1.009 1.00 65.94 95 ASP A CA 1
ATOM 778 C C . ASP A 1 95 ? -13.270 -16.396 0.135 1.00 65.94 95 ASP A C 1
ATOM 780 O O . ASP A 1 95 ? -12.662 -17.019 -0.728 1.00 65.94 95 ASP A O 1
ATOM 784 N N . TYR A 1 96 ? -14.568 -16.603 0.363 1.00 67.81 96 TYR A N 1
ATOM 785 C CA . TYR A 1 96 ? -15.373 -17.590 -0.361 1.00 67.81 96 TYR A CA 1
ATOM 786 C C . TYR A 1 96 ? -16.069 -17.018 -1.604 1.00 67.81 96 TYR A C 1
ATOM 788 O O . TYR A 1 96 ? -16.832 -17.730 -2.259 1.00 67.81 96 TYR A O 1
ATOM 796 N N . VAL A 1 97 ? -15.870 -15.734 -1.916 1.00 70.50 97 VAL A N 1
ATOM 797 C CA . VAL A 1 97 ? -16.413 -15.131 -3.134 1.00 70.50 97 VAL A CA 1
ATOM 798 C C . VAL A 1 97 ? -15.502 -15.508 -4.298 1.00 70.50 97 VAL A C 1
ATOM 800 O O . VAL A 1 97 ? -14.344 -15.105 -4.359 1.00 70.50 97 VAL A O 1
ATOM 803 N N . SER A 1 98 ? -16.039 -16.288 -5.234 1.00 68.94 98 SER A N 1
ATOM 804 C CA . SER A 1 98 ? -15.334 -16.663 -6.460 1.00 68.94 98 SER A CA 1
ATOM 805 C C . SER A 1 98 ? -15.027 -15.439 -7.327 1.00 68.94 98 SER A C 1
ATOM 807 O O . SER A 1 98 ? -15.839 -14.513 -7.392 1.00 68.94 98 SER A O 1
ATOM 809 N N . SER A 1 99 ? -13.912 -15.490 -8.061 1.00 72.56 99 SER A N 1
ATOM 810 C CA . SER A 1 99 ? -13.518 -14.477 -9.054 1.00 72.56 99 SER A CA 1
ATOM 811 C C . SER A 1 99 ? -13.124 -13.109 -8.485 1.00 72.56 99 SER A C 1
ATOM 813 O O . SER A 1 99 ? -13.305 -12.085 -9.145 1.00 72.56 99 SER A O 1
ATOM 815 N N . LEU A 1 100 ? -12.590 -13.080 -7.260 1.00 77.94 100 LEU A N 1
ATOM 816 C CA . LEU A 1 100 ? -11.899 -11.904 -6.716 1.00 77.94 100 LEU A CA 1
ATOM 817 C C . LEU A 1 100 ? -10.402 -11.883 -7.066 1.00 77.94 100 LEU A C 1
ATOM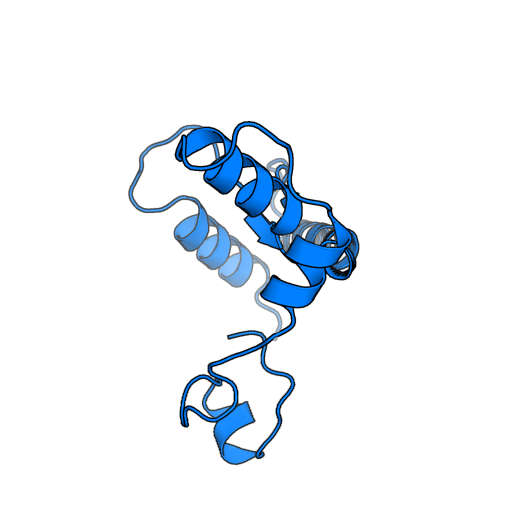 819 O O . LEU A 1 100 ? -9.778 -10.829 -6.978 1.00 77.94 100 LEU A O 1
ATOM 823 N N . GLY A 1 101 ? -9.826 -13.020 -7.468 1.00 76.06 101 GLY A N 1
ATOM 824 C CA . GLY A 1 101 ? -8.429 -13.117 -7.871 1.00 76.06 101 GLY A CA 1
ATOM 825 C C . GLY A 1 101 ? -8.186 -12.613 -9.293 1.00 76.06 101 GLY A C 1
ATOM 826 O O . GLY A 1 101 ? -9.099 -12.344 -10.073 1.00 76.06 101 GLY A O 1
ATOM 827 N N . CYS A 1 102 ? -6.912 -12.487 -9.668 1.00 86.19 102 CYS A N 1
ATOM 828 C CA . CYS A 1 102 ? -6.572 -12.325 -11.079 1.00 86.19 102 CYS A CA 1
ATOM 829 C C . CYS A 1 102 ? -6.764 -13.653 -11.827 1.00 86.19 102 CYS A C 1
ATOM 831 O O . CYS A 1 102 ? -6.656 -14.722 -11.226 1.00 86.19 102 CYS A O 1
ATOM 833 N N . SER A 1 103 ? -6.959 -13.594 -13.148 1.00 86.75 103 SER A N 1
ATOM 834 C CA . SER A 1 103 ? -7.254 -14.775 -13.980 1.00 86.75 103 SER A CA 1
ATOM 835 C C . SER A 1 103 ? -6.284 -15.940 -13.761 1.00 86.75 103 SER A C 1
ATOM 837 O O . SER A 1 103 ? -6.695 -17.090 -13.725 1.00 86.75 103 SER A O 1
ATOM 839 N N . PHE A 1 104 ? -5.000 -15.644 -13.542 1.00 87.00 104 PHE A N 1
ATOM 840 C CA . PHE A 1 104 ? -3.998 -16.662 -13.234 1.00 87.00 104 PHE A CA 1
ATOM 841 C C . PHE A 1 104 ? -4.245 -17.363 -11.888 1.00 87.00 104 PHE A C 1
ATOM 843 O O . PHE A 1 104 ? -4.117 -18.579 -11.800 1.00 87.00 104 PHE A O 1
ATOM 850 N N . HIS A 1 105 ? -4.574 -16.614 -10.832 1.00 86.94 105 HIS A N 1
ATOM 851 C CA . HIS A 1 105 ? -4.801 -17.192 -9.503 1.00 86.94 105 HIS A CA 1
ATOM 852 C C . HIS A 1 105 ? -6.141 -17.926 -9.417 1.00 86.94 105 HIS A C 1
ATOM 854 O O . HIS A 1 105 ? -6.208 -18.943 -8.732 1.00 86.94 105 HIS A O 1
ATOM 860 N N . ASP A 1 106 ? -7.152 -17.465 -10.158 1.00 82.62 106 ASP A N 1
ATOM 861 C CA . ASP A 1 106 ? -8.430 -18.166 -10.309 1.00 82.62 106 ASP A CA 1
ATOM 862 C C . ASP A 1 106 ? -8.250 -19.520 -11.018 1.00 82.62 106 ASP A C 1
ATOM 864 O O . ASP A 1 106 ? -8.822 -20.523 -10.600 1.00 82.62 106 ASP A O 1
ATOM 868 N N . GLU A 1 107 ? -7.424 -19.580 -12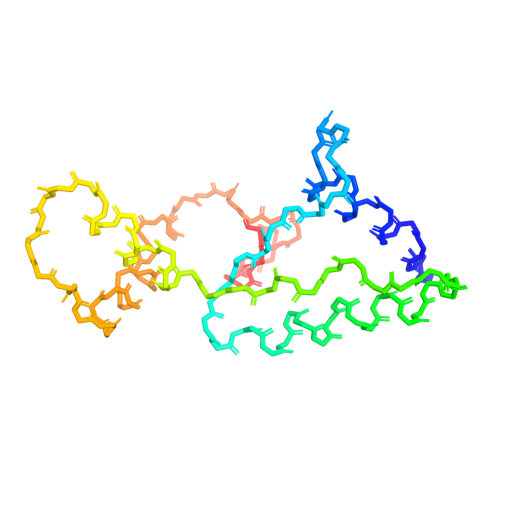.069 1.00 85.75 107 GLU A N 1
ATOM 869 C CA . GLU A 1 107 ? -7.128 -20.829 -12.788 1.00 85.75 107 GLU A CA 1
ATOM 870 C C . GLU A 1 107 ? -6.288 -21.813 -11.960 1.00 85.75 107 GLU A C 1
ATOM 872 O O . GLU A 1 107 ? -6.421 -23.027 -12.117 1.00 85.75 107 GLU A O 1
ATOM 877 N N . MET A 1 108 ? -5.409 -21.297 -11.098 1.00 83.38 108 MET A N 1
ATOM 878 C CA . MET A 1 108 ? -4.492 -22.099 -10.280 1.00 83.38 108 MET A CA 1
ATOM 879 C C . MET A 1 108 ? -5.050 -22.457 -8.895 1.00 83.38 108 MET A C 1
ATOM 881 O O . MET A 1 108 ? -4.343 -23.113 -8.131 1.00 83.38 108 MET A O 1
ATOM 885 N N . ASP A 1 109 ? -6.269 -22.017 -8.566 1.00 74.94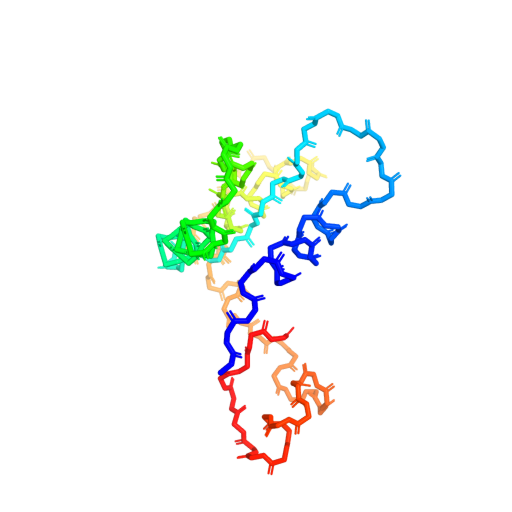 109 ASP A N 1
ATOM 886 C CA . ASP A 1 109 ? -6.895 -22.164 -7.242 1.00 74.94 109 ASP A CA 1
ATOM 887 C C . ASP A 1 109 ? -5.946 -21.746 -6.098 1.00 74.94 109 ASP A C 1
ATOM 889 O O . ASP A 1 109 ? -5.728 -22.452 -5.111 1.00 74.94 109 ASP A O 1
ATOM 893 N N . CYS A 1 110 ? -5.282 -20.598 -6.281 1.00 73.94 110 CYS A N 1
ATOM 894 C CA . CYS A 1 110 ? -4.254 -20.101 -5.371 1.00 73.94 110 CYS A CA 1
ATOM 895 C C . CYS A 1 110 ? -4.760 -18.892 -4.579 1.00 73.94 110 CYS A C 1
ATOM 897 O O . CYS A 1 110 ? -5.078 -17.846 -5.143 1.00 73.94 110 CYS A O 1
ATOM 899 N N . SER A 1 111 ? -4.737 -19.001 -3.250 1.00 70.56 111 SER A N 1
ATOM 900 C CA . SER A 1 111 ? -5.245 -17.976 -2.329 1.00 70.56 111 SER A CA 1
ATOM 901 C C . SER A 1 111 ? -4.335 -16.750 -2.159 1.00 70.56 111 SER A C 1
ATOM 903 O O . SER A 1 111 ? -4.701 -15.803 -1.470 1.00 70.56 111 SER A O 1
ATOM 905 N N . CYS A 1 112 ? -3.129 -16.749 -2.733 1.00 76.69 112 CYS A N 1
ATOM 906 C CA . CYS A 1 112 ? -2.125 -15.697 -2.531 1.00 76.69 112 CYS A CA 1
ATOM 907 C C . CYS A 1 112 ? -2.164 -14.623 -3.632 1.00 76.69 112 CYS A C 1
ATOM 909 O O . CYS A 1 112 ? -1.135 -14.318 -4.236 1.00 76.69 112 CYS A O 1
ATOM 911 N N . CYS A 1 113 ? -3.340 -14.047 -3.895 1.00 82.69 113 CYS A N 1
ATOM 912 C CA . CYS A 1 113 ? -3.495 -12.961 -4.864 1.00 82.69 113 CYS A CA 1
ATOM 913 C C . CYS A 1 113 ? -3.346 -11.580 -4.200 1.00 82.69 113 CYS A C 1
ATOM 915 O O . CYS A 1 113 ? -3.748 -11.386 -3.057 1.00 82.69 113 CYS A O 1
ATOM 917 N N . SER A 1 114 ? -2.763 -10.614 -4.917 1.00 83.81 114 SER A N 1
ATOM 918 C CA . SER A 1 114 ? -2.686 -9.209 -4.483 1.00 83.81 114 SER A CA 1
ATOM 919 C C . SER A 1 114 ? -3.798 -8.326 -5.064 1.00 83.81 114 SER A C 1
ATOM 921 O O . SER A 1 114 ? -3.726 -7.107 -4.901 1.00 83.81 114 SER A O 1
ATOM 923 N N . LEU A 1 115 ? -4.721 -8.920 -5.832 1.00 77.44 115 LEU A N 1
ATOM 924 C CA . LEU A 1 115 ? -5.911 -8.266 -6.385 1.00 77.44 115 LEU A CA 1
ATOM 925 C C . LEU A 1 115 ? -7.017 -8.249 -5.322 1.00 77.44 115 LEU A C 1
ATOM 927 O O . LEU A 1 115 ? -7.675 -7.193 -5.205 1.00 77.44 115 LEU A O 1
#